Protein AF-A0A426WXC1-F1 (afdb_monomer_lite)

Sequence (173 aa):
MIPVTFGGEPKSKTLMVSFIVVKLPSAYNAIIGRPTLNRLRAVVSTYHRILKFPTRTEVGEVRSDPRESRQCYLTATMLSKKLRTQPTATVPRDPEDSARDPHPLRKNLDLLEEKRVDAYLRALAYRRVVTKLYNHRVRPQHVKMGDLVLRKIEVSDPARSHGKLAPNWEGPY

pLDDT: mean 73.95, std 17.96, range [34.62, 96.31]

Radius of gyration: 24.18 Å; chains: 1; bounding box: 40×37×72 Å

Organism: Ensete ventricosum (NCBI:txid4639)

Secondary structure (DSSP, 8-state):
-EEEEES-TTS-EEEEE--EE--S--S-S----HHHHHHHT-EEETTTTEEEEE-SSSEEEEEPPHHHHHHHHHHHHHHHHHT--S---PPPPPPP-----STHHHHHHHHHHHHHHHHHHHHHHHHHHHHHHHHTT---EE--TT------GGGT-TT--S-TTS-S-----

Structure (mmCIF, N/CA/C/O backbone):
data_AF-A0A426WXC1-F1
#
_entry.id   AF-A0A426WXC1-F1
#
loop_
_atom_site.group_PDB
_atom_site.id
_atom_site.type_symbol
_atom_site.label_atom_id
_atom_site.label_alt_id
_atom_site.label_comp_id
_atom_site.label_asym_id
_atom_site.label_entity_id
_atom_site.label_seq_id
_atom_site.pdbx_PDB_ins_code
_atom_site.Cartn_x
_atom_site.Cartn_y
_atom_site.Cartn_z
_atom_site.occupancy
_atom_site.B_iso_or_equiv
_atom_site.auth_seq_id
_atom_site.auth_comp_id
_atom_site.auth_asym_id
_atom_site.auth_atom_id
_atom_site.pdbx_PDB_model_num
ATOM 1 N N . MET A 1 1 ? 6.026 -10.524 13.058 1.00 83.19 1 MET A N 1
ATOM 2 C CA . MET A 1 1 ? 4.676 -10.017 12.727 1.00 83.19 1 MET A CA 1
ATOM 3 C C . MET A 1 1 ? 4.495 -8.713 13.470 1.00 83.19 1 MET A C 1
ATOM 5 O O . MET A 1 1 ? 4.837 -8.676 14.643 1.00 83.19 1 MET A O 1
ATOM 9 N N . ILE A 1 2 ? 4.030 -7.679 12.778 1.00 87.25 2 ILE A N 1
ATOM 10 C CA . ILE A 1 2 ? 3.866 -6.315 13.290 1.00 87.25 2 ILE A CA 1
ATOM 11 C C . ILE A 1 2 ? 2.360 -6.016 13.362 1.00 87.25 2 ILE A C 1
ATOM 13 O O . ILE A 1 2 ? 1.648 -6.376 12.413 1.00 87.25 2 ILE A O 1
ATOM 17 N N . PRO A 1 3 ? 1.856 -5.410 14.452 1.00 90.56 3 PRO A N 1
ATOM 18 C CA . PRO A 1 3 ? 0.472 -4.958 14.523 1.00 90.56 3 PRO A CA 1
ATOM 19 C C . PRO A 1 3 ? 0.245 -3.782 13.565 1.00 90.56 3 PRO A C 1
ATOM 21 O O . PRO A 1 3 ? 0.932 -2.768 13.624 1.00 90.56 3 PRO A O 1
ATOM 24 N N . VAL A 1 4 ? -0.730 -3.917 12.667 1.00 90.88 4 VAL A N 1
ATOM 25 C CA . VAL A 1 4 ? -1.145 -2.858 11.738 1.00 90.88 4 VAL A CA 1
ATOM 26 C C . VAL A 1 4 ? -2.583 -2.491 12.037 1.00 90.88 4 VAL A C 1
ATOM 28 O O . VAL A 1 4 ? -3.480 -3.314 11.842 1.00 90.88 4 VAL A O 1
ATOM 31 N N . THR A 1 5 ? -2.795 -1.261 12.486 1.00 92.44 5 THR A N 1
ATOM 32 C CA . THR A 1 5 ? -4.125 -0.708 12.741 1.00 92.44 5 THR A CA 1
ATOM 33 C C . THR A 1 5 ? -4.633 0.010 11.497 1.00 92.44 5 THR A C 1
ATOM 35 O O . THR A 1 5 ? -3.965 0.884 10.949 1.00 92.44 5 THR A O 1
ATOM 38 N N . PHE A 1 6 ? -5.818 -0.381 11.038 1.00 91.81 6 PHE A N 1
ATOM 39 C CA . PHE A 1 6 ? -6.539 0.275 9.954 1.00 91.81 6 PHE A CA 1
ATOM 40 C C . PHE A 1 6 ? -7.659 1.132 10.542 1.00 91.81 6 PHE A C 1
ATOM 42 O O . PHE A 1 6 ? -8.418 0.639 11.372 1.00 91.81 6 PHE A O 1
ATOM 49 N N . GLY A 1 7 ? -7.788 2.377 10.076 1.00 88.56 7 GLY A N 1
ATOM 50 C CA . GLY A 1 7 ? -8.784 3.332 10.575 1.00 88.56 7 GLY A CA 1
ATOM 51 C C . GLY A 1 7 ? -8.396 3.986 11.904 1.00 88.56 7 GLY A C 1
ATOM 52 O O . GLY A 1 7 ? -7.375 3.653 12.501 1.00 88.56 7 GLY A O 1
ATOM 53 N N . GLY A 1 8 ? -9.218 4.939 12.342 1.00 86.75 8 GLY A N 1
ATOM 54 C CA . GLY A 1 8 ? -9.138 5.549 13.671 1.00 86.75 8 GLY A CA 1
ATOM 55 C C . GLY A 1 8 ? -10.240 5.018 14.587 1.00 86.75 8 GLY A C 1
ATOM 56 O O . GLY A 1 8 ? -11.265 4.530 14.105 1.00 86.75 8 GLY A O 1
ATOM 57 N N . GLU A 1 9 ? -10.038 5.112 15.899 1.00 82.25 9 GLU A N 1
ATOM 58 C CA . GLU A 1 9 ? -11.084 4.812 16.885 1.00 82.25 9 GLU A CA 1
ATOM 59 C C . GLU A 1 9 ? -12.324 5.701 16.659 1.00 82.25 9 GLU A C 1
ATOM 61 O O . GLU A 1 9 ? -12.169 6.874 16.309 1.00 82.25 9 GLU A O 1
ATOM 66 N N . PRO A 1 10 ? -13.557 5.176 16.816 1.00 85.12 10 PRO A N 1
ATOM 67 C CA . PRO A 1 10 ? -13.923 3.828 17.282 1.00 85.12 10 PRO A CA 1
ATOM 68 C C . PRO A 1 10 ? -13.979 2.758 16.168 1.00 85.12 10 PRO A C 1
ATOM 70 O O . PRO A 1 10 ? -14.354 1.611 16.408 1.00 85.12 10 PRO A O 1
ATOM 73 N N . LYS A 1 11 ? -13.644 3.116 14.920 1.00 88.62 11 LYS A N 1
ATOM 74 C CA . LYS A 1 11 ? -13.779 2.259 13.725 1.00 88.62 11 LYS A CA 1
ATOM 75 C C . LYS A 1 11 ? -12.452 1.625 13.313 1.00 88.62 11 LYS A C 1
ATOM 77 O O . LYS A 1 11 ? -12.183 1.470 12.118 1.00 88.62 11 LYS A O 1
ATOM 82 N N . SER A 1 12 ? -11.612 1.294 14.289 1.00 90.75 12 SER A N 1
ATOM 83 C CA . SER A 1 12 ? -10.282 0.754 14.041 1.00 90.75 12 SER A CA 1
ATOM 84 C C . SER A 1 12 ? -10.293 -0.776 13.995 1.00 90.75 12 SER A C 1
ATOM 86 O O . SER A 1 12 ? -11.139 -1.451 14.589 1.00 90.75 12 SER A O 1
ATOM 88 N N . LYS A 1 13 ? -9.341 -1.355 13.267 1.00 91.12 13 LYS A N 1
ATOM 89 C CA . LYS A 1 13 ? -9.115 -2.799 13.272 1.00 91.12 13 LYS A CA 1
ATOM 90 C C . LYS A 1 13 ? -7.639 -3.109 13.141 1.00 91.12 13 LYS A C 1
ATOM 92 O O . LYS A 1 13 ? -7.010 -2.730 12.155 1.00 91.12 13 LYS A O 1
ATOM 97 N N . THR A 1 14 ? -7.106 -3.858 14.099 1.00 93.00 14 THR A N 1
ATOM 98 C CA . THR A 1 14 ? -5.693 -4.245 14.115 1.00 93.00 14 THR A CA 1
ATOM 99 C C . THR A 1 14 ? -5.505 -5.665 13.596 1.00 93.00 14 THR A C 1
ATOM 101 O O . THR A 1 14 ? -6.177 -6.601 14.032 1.00 93.00 14 THR A O 1
ATOM 104 N N . LEU A 1 15 ? -4.577 -5.839 12.655 1.00 92.25 15 LEU A N 1
ATOM 105 C CA . LEU A 1 15 ? -4.162 -7.138 12.132 1.00 92.25 15 LEU A CA 1
ATOM 106 C C . LEU A 1 15 ? -2.669 -7.343 12.339 1.00 92.25 15 LEU A C 1
ATOM 108 O O . LEU A 1 15 ? -1.866 -6.448 12.100 1.00 92.25 15 LEU A O 1
ATOM 112 N N . MET A 1 16 ? -2.289 -8.568 12.686 1.00 92.62 16 MET A N 1
ATOM 113 C CA . MET A 1 16 ? -0.884 -8.952 12.714 1.00 92.62 16 MET A CA 1
ATOM 114 C C . MET A 1 16 ? -0.408 -9.306 11.301 1.00 92.62 16 MET A C 1
ATOM 116 O O . MET A 1 16 ? -0.885 -10.282 10.702 1.00 92.62 16 MET A O 1
ATOM 120 N 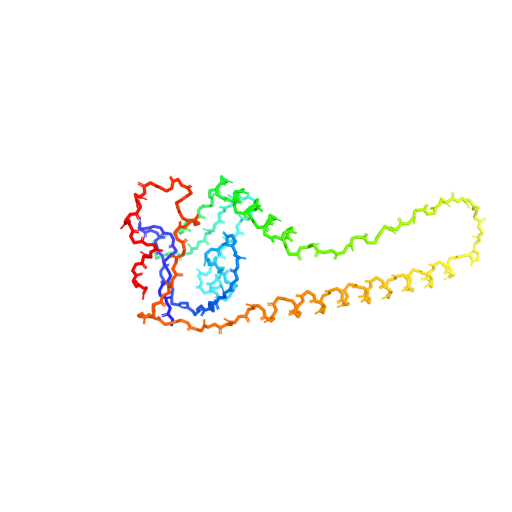N . VAL A 1 17 ? 0.536 -8.523 10.777 1.00 90.88 17 VAL A N 1
ATOM 121 C CA . VAL A 1 17 ? 1.023 -8.602 9.391 1.00 90.88 17 VAL A CA 1
ATOM 122 C C . VAL A 1 17 ? 2.513 -8.940 9.361 1.00 90.88 17 VAL A C 1
ATOM 124 O O . VAL A 1 17 ? 3.303 -8.459 10.172 1.00 90.88 17 VAL A O 1
ATOM 127 N N . SER A 1 18 ? 2.920 -9.802 8.432 1.00 88.31 18 SER A N 1
ATOM 128 C CA . SER A 1 18 ? 4.330 -10.043 8.117 1.00 88.31 18 SER A CA 1
ATOM 129 C C . SER A 1 18 ? 4.779 -9.076 7.027 1.00 88.31 18 SER A C 1
ATOM 131 O O . SER A 1 18 ? 4.210 -9.080 5.934 1.00 88.31 18 SER A O 1
ATOM 133 N N . PHE A 1 19 ? 5.809 -8.283 7.306 1.00 85.44 19 PHE A N 1
ATOM 134 C CA . PHE A 1 19 ? 6.414 -7.397 6.320 1.00 85.44 19 PHE A CA 1
ATOM 135 C C . PHE A 1 19 ? 7.742 -7.944 5.819 1.00 85.44 19 PHE A C 1
ATOM 137 O O . PHE A 1 19 ? 8.479 -8.612 6.547 1.00 85.44 19 PHE A O 1
ATOM 144 N N . ILE A 1 20 ? 8.031 -7.595 4.569 1.00 85.56 20 ILE A N 1
ATOM 145 C CA . ILE A 1 20 ? 9.352 -7.681 3.972 1.00 85.56 20 ILE A CA 1
ATOM 146 C C . ILE A 1 20 ? 9.851 -6.248 3.813 1.00 85.56 20 ILE A C 1
ATOM 148 O O . ILE A 1 20 ? 9.226 -5.446 3.119 1.00 85.56 20 ILE A O 1
ATOM 152 N N . VAL A 1 21 ? 10.981 -5.932 4.432 1.00 82.00 21 VAL A N 1
ATOM 153 C CA . VAL A 1 21 ? 11.682 -4.671 4.216 1.00 82.00 21 VAL A CA 1
ATOM 154 C C . VAL A 1 21 ? 12.469 -4.766 2.929 1.00 82.00 21 VAL A C 1
ATOM 156 O O . VAL A 1 21 ? 13.202 -5.728 2.693 1.00 82.00 21 VAL A O 1
ATOM 159 N N . VAL A 1 22 ? 12.319 -3.735 2.108 1.00 80.62 22 VAL A N 1
ATOM 160 C CA . VAL A 1 22 ? 13.056 -3.594 0.866 1.00 80.62 22 VAL A CA 1
ATOM 161 C C . VAL A 1 22 ? 13.900 -2.333 0.935 1.00 80.62 22 VAL A C 1
ATOM 163 O O . VAL A 1 22 ? 13.378 -1.228 1.047 1.00 80.62 22 VAL A O 1
ATOM 166 N N . LYS A 1 23 ? 15.220 -2.500 0.836 1.00 78.44 23 LYS A N 1
ATOM 167 C CA . LYS A 1 23 ? 16.190 -1.397 0.838 1.00 78.44 23 LYS A CA 1
ATOM 168 C C . LYS A 1 23 ? 16.279 -0.738 -0.546 1.00 78.44 23 LYS A C 1
ATOM 170 O O . LYS A 1 23 ? 17.323 -0.796 -1.189 1.00 78.44 23 LYS A O 1
ATOM 175 N N . LEU A 1 24 ? 15.181 -0.133 -1.013 1.00 76.31 24 LEU A N 1
ATOM 176 C CA . LEU A 1 24 ? 15.157 0.668 -2.243 1.00 76.31 24 LEU A CA 1
ATOM 177 C C . LEU A 1 24 ? 14.568 2.068 -2.009 1.00 76.31 24 LEU A C 1
ATOM 179 O O . LEU A 1 24 ? 13.677 2.214 -1.172 1.00 76.31 24 LEU A O 1
ATOM 183 N N . PRO A 1 25 ? 14.980 3.083 -2.791 1.00 75.31 25 PRO A N 1
ATOM 184 C CA . PRO A 1 25 ? 14.243 4.339 -2.872 1.00 75.31 25 PRO A CA 1
ATOM 185 C C . PRO A 1 25 ? 12.807 4.083 -3.352 1.00 75.31 25 PRO A C 1
ATOM 187 O O . PRO A 1 25 ? 12.599 3.608 -4.469 1.00 75.31 25 PRO A O 1
ATOM 190 N N . SER A 1 26 ? 11.824 4.395 -2.512 1.00 77.94 26 SER A N 1
ATOM 191 C CA . SER A 1 26 ? 10.394 4.233 -2.786 1.00 77.94 26 SER A CA 1
ATOM 192 C C . SER A 1 26 ? 9.652 5.491 -2.345 1.00 77.94 26 SER A C 1
ATOM 194 O O . SER A 1 26 ? 10.008 6.097 -1.339 1.00 77.94 26 SER A O 1
ATOM 196 N N . ALA A 1 27 ? 8.612 5.870 -3.088 1.00 81.81 27 ALA A N 1
ATOM 197 C CA . ALA A 1 27 ? 7.688 6.928 -2.673 1.00 81.81 27 ALA A CA 1
ATOM 198 C C . ALA A 1 27 ? 6.710 6.462 -1.577 1.00 81.81 27 ALA A C 1
ATOM 200 O O . ALA A 1 27 ? 6.033 7.277 -0.966 1.00 81.81 27 ALA A O 1
ATOM 201 N N . TYR A 1 28 ? 6.624 5.150 -1.343 1.00 81.25 28 TYR A N 1
ATOM 202 C CA . TYR A 1 28 ? 5.732 4.542 -0.362 1.00 81.25 28 TYR A CA 1
ATOM 203 C C . TYR A 1 28 ? 6.528 3.952 0.796 1.00 81.25 28 TYR A C 1
ATOM 205 O O . TYR A 1 28 ? 7.499 3.225 0.569 1.00 81.25 28 TYR A O 1
ATOM 213 N N . ASN A 1 29 ? 6.051 4.203 2.015 1.00 81.69 29 ASN A N 1
ATOM 214 C CA . ASN A 1 29 ? 6.633 3.666 3.248 1.00 81.69 29 ASN A CA 1
ATOM 215 C C . ASN A 1 29 ? 6.263 2.193 3.483 1.00 81.69 29 ASN A C 1
ATOM 217 O O . ASN A 1 29 ? 7.053 1.433 4.031 1.00 81.69 29 ASN A O 1
ATOM 221 N N . ALA A 1 30 ? 5.069 1.777 3.056 1.00 86.25 30 ALA A N 1
ATOM 222 C CA . ALA A 1 30 ? 4.597 0.402 3.166 1.00 86.25 30 ALA A CA 1
ATOM 223 C C . ALA A 1 30 ? 3.621 0.080 2.028 1.00 86.25 30 ALA A C 1
ATOM 225 O O . ALA A 1 30 ? 2.897 0.954 1.552 1.00 86.25 30 ALA A O 1
ATOM 226 N N . ILE A 1 31 ? 3.584 -1.186 1.609 1.00 89.00 31 ILE A N 1
ATOM 227 C CA . ILE A 1 31 ? 2.635 -1.696 0.613 1.00 89.00 31 ILE A CA 1
ATOM 228 C C . ILE A 1 31 ? 1.838 -2.821 1.264 1.00 89.00 31 ILE A C 1
ATOM 230 O O . ILE A 1 31 ? 2.401 -3.828 1.692 1.00 89.00 31 ILE A O 1
ATOM 234 N N . ILE A 1 32 ? 0.519 -2.656 1.328 1.00 91.19 32 ILE A N 1
ATOM 235 C CA . ILE A 1 32 ? -0.378 -3.661 1.895 1.00 91.19 32 ILE A CA 1
ATOM 236 C C . ILE A 1 32 ? -0.851 -4.587 0.778 1.00 91.19 32 ILE A C 1
ATOM 238 O O . ILE A 1 32 ? -1.602 -4.197 -0.113 1.00 91.19 32 ILE A O 1
ATOM 242 N N . GLY A 1 33 ? -0.375 -5.829 0.819 1.00 92.00 33 GLY A N 1
ATOM 243 C CA . GLY A 1 33 ? -0.722 -6.840 -0.171 1.00 92.00 33 GLY A CA 1
ATOM 244 C C . GLY A 1 33 ? -2.133 -7.407 0.000 1.00 92.00 33 GLY A C 1
ATOM 245 O O . GLY A 1 33 ? -2.760 -7.310 1.059 1.00 92.00 33 GLY A O 1
ATOM 246 N N . ARG A 1 34 ? -2.590 -8.111 -1.042 1.00 95.50 34 ARG A N 1
ATOM 247 C CA . ARG A 1 34 ? -3.868 -8.842 -1.061 1.00 95.50 34 ARG A CA 1
ATOM 248 C C . ARG A 1 34 ? -4.082 -9.776 0.142 1.00 95.50 34 ARG A C 1
ATOM 250 O O . ARG A 1 34 ? -5.190 -9.756 0.663 1.00 95.50 34 ARG A O 1
ATOM 257 N N . PRO A 1 35 ? -3.088 -10.543 0.646 1.00 94.81 35 PRO A N 1
ATOM 258 C CA . PRO A 1 35 ? -3.308 -11.413 1.807 1.00 94.81 35 PRO A CA 1
ATOM 259 C C . PRO A 1 35 ? -3.827 -10.660 3.040 1.00 94.81 35 PRO A C 1
ATOM 261 O O . PRO A 1 35 ? -4.763 -11.109 3.701 1.00 94.81 35 PRO A O 1
ATOM 264 N N . THR A 1 36 ? -3.264 -9.482 3.320 1.00 94.38 36 THR A N 1
ATOM 265 C CA . THR A 1 36 ? -3.694 -8.630 4.435 1.00 94.38 36 THR A CA 1
ATOM 266 C C . THR A 1 36 ? -5.063 -8.014 4.169 1.00 94.38 36 THR A C 1
ATOM 268 O O . THR A 1 36 ? -5.919 -8.054 5.049 1.00 94.38 36 THR A O 1
ATOM 271 N N . LEU A 1 37 ? -5.306 -7.506 2.956 1.00 95.31 37 LEU A N 1
ATOM 272 C CA . LEU A 1 37 ? -6.607 -6.939 2.575 1.00 95.31 37 LEU A CA 1
ATOM 273 C C . LEU A 1 37 ? -7.737 -7.979 2.647 1.00 95.31 37 LEU A C 1
ATOM 275 O O . LEU A 1 37 ? -8.825 -7.673 3.131 1.00 95.31 37 LEU A O 1
ATOM 279 N N . ASN A 1 38 ? -7.465 -9.226 2.256 1.00 96.19 38 ASN A N 1
ATOM 280 C CA . ASN A 1 38 ? -8.421 -10.329 2.336 1.00 96.19 38 ASN A CA 1
ATOM 281 C C . ASN A 1 38 ? -8.750 -10.680 3.793 1.00 96.19 38 ASN A C 1
ATOM 283 O O . ASN A 1 38 ? -9.920 -10.822 4.139 1.00 96.19 38 ASN A O 1
ATOM 287 N N . ARG A 1 39 ? -7.740 -10.747 4.677 1.00 95.62 39 ARG A N 1
ATOM 288 C CA . ARG A 1 39 ? -7.955 -10.924 6.129 1.00 95.62 39 ARG A CA 1
ATOM 289 C C . ARG A 1 39 ? -8.736 -9.761 6.739 1.00 95.62 39 ARG A C 1
ATOM 291 O O . ARG A 1 39 ? -9.554 -9.971 7.632 1.00 95.62 39 ARG A O 1
ATOM 298 N N . LEU A 1 40 ? -8.515 -8.545 6.240 1.00 94.81 40 LEU A N 1
ATOM 299 C CA . LEU A 1 40 ? -9.263 -7.361 6.650 1.00 94.81 40 LEU A CA 1
ATOM 300 C C . LEU A 1 40 ? -10.723 -7.393 6.165 1.00 94.81 40 LEU A C 1
ATOM 302 O O . LEU A 1 40 ? -11.558 -6.729 6.777 1.00 94.81 40 LEU A O 1
ATOM 306 N N . ARG A 1 41 ? -11.037 -8.215 5.147 1.00 95.75 41 ARG A N 1
ATOM 307 C CA . ARG A 1 41 ? -12.281 -8.197 4.356 1.00 95.75 41 ARG A CA 1
ATOM 308 C C . ARG A 1 41 ? -12.515 -6.830 3.718 1.00 95.75 41 ARG A C 1
ATOM 310 O O . ARG A 1 41 ? -13.613 -6.282 3.768 1.00 95.75 41 ARG A O 1
ATOM 317 N N . ALA A 1 42 ? -11.438 -6.255 3.193 1.00 96.00 42 ALA A N 1
ATOM 318 C CA . ALA A 1 42 ? -11.458 -4.900 2.689 1.00 96.00 42 ALA A CA 1
ATOM 319 C C . ALA A 1 42 ? -12.055 -4.806 1.282 1.00 96.00 42 ALA A C 1
ATOM 321 O O . ALA A 1 42 ? -11.774 -5.634 0.417 1.00 96.00 42 ALA A O 1
ATOM 322 N N . VAL A 1 43 ? -12.802 -3.732 1.041 1.00 96.25 43 VAL A N 1
ATOM 323 C CA . VAL A 1 43 ? -13.271 -3.318 -0.281 1.00 96.25 43 VAL A CA 1
ATOM 324 C C . VAL A 1 43 ? -12.565 -2.018 -0.642 1.00 96.25 43 VAL A C 1
ATOM 326 O O . VAL A 1 43 ? -12.712 -1.007 0.047 1.00 96.25 43 VAL A O 1
ATOM 329 N N . VAL A 1 44 ? -11.773 -2.049 -1.713 1.00 95.00 44 VAL A N 1
ATOM 330 C CA . VAL A 1 44 ? -11.035 -0.884 -2.213 1.00 95.00 44 VAL A CA 1
ATOM 331 C C . VAL A 1 44 ? -11.807 -0.277 -3.376 1.00 95.00 44 VAL A C 1
ATOM 333 O O . VAL A 1 44 ? -12.005 -0.925 -4.400 1.00 95.00 44 VAL A O 1
ATOM 336 N N . SER A 1 45 ? -12.187 0.988 -3.246 1.00 94.56 45 SER A N 1
ATOM 337 C CA . SER A 1 45 ? -12.708 1.798 -4.341 1.00 94.56 45 SER A CA 1
ATOM 338 C C . SER A 1 45 ? -11.620 2.758 -4.804 1.00 94.56 45 SER A C 1
ATOM 340 O O . SER A 1 45 ? -11.305 3.734 -4.121 1.00 94.56 45 SER A O 1
ATOM 342 N N . THR A 1 46 ? -11.039 2.487 -5.971 1.00 90.81 46 THR A N 1
ATOM 343 C CA . THR A 1 46 ? -10.007 3.343 -6.576 1.00 90.81 46 THR A CA 1
ATOM 344 C C . THR A 1 46 ? -10.578 4.684 -7.028 1.00 90.81 46 THR A C 1
ATOM 346 O O . THR A 1 46 ? -9.936 5.712 -6.832 1.00 90.81 46 THR A O 1
ATOM 349 N N . TYR A 1 47 ? -11.804 4.682 -7.561 1.00 90.56 47 TYR A N 1
ATOM 350 C CA . TYR A 1 47 ? -12.501 5.888 -8.006 1.00 90.56 47 TYR A CA 1
ATOM 351 C C . TYR A 1 47 ? -12.776 6.846 -6.842 1.00 90.56 47 TYR A C 1
ATOM 353 O O . TYR A 1 47 ? -12.381 8.007 -6.874 1.00 90.56 47 TYR A O 1
ATOM 361 N N . HIS A 1 48 ? -13.379 6.333 -5.765 1.00 90.12 48 HIS A N 1
ATOM 362 C CA . HIS A 1 48 ? -13.699 7.140 -4.584 1.00 90.12 48 HIS A CA 1
ATOM 363 C C . HIS A 1 48 ? -12.496 7.335 -3.645 1.00 90.12 48 HIS A C 1
ATOM 365 O O . HIS A 1 48 ? -12.578 8.125 -2.709 1.00 90.12 48 HIS A O 1
ATOM 371 N N . ARG A 1 49 ? -11.385 6.622 -3.887 1.00 90.94 49 ARG A N 1
ATOM 372 C CA . ARG A 1 49 ? -10.166 6.614 -3.058 1.00 90.94 49 ARG A CA 1
ATOM 373 C C . ARG A 1 49 ? -10.438 6.232 -1.598 1.00 90.94 49 ARG A C 1
ATOM 375 O O . ARG A 1 49 ? -9.883 6.828 -0.673 1.00 90.94 49 ARG A O 1
ATOM 382 N N . ILE A 1 50 ? -11.299 5.230 -1.408 1.00 91.88 50 ILE A N 1
ATOM 383 C CA . ILE A 1 50 ? -11.730 4.733 -0.093 1.00 91.88 50 ILE A CA 1
ATOM 384 C C . ILE A 1 50 ? -11.414 3.245 0.030 1.00 91.88 50 ILE A C 1
ATOM 386 O O . ILE A 1 50 ? -11.703 2.460 -0.873 1.00 91.88 50 ILE A O 1
ATOM 390 N N . LEU A 1 51 ? -10.873 2.863 1.179 1.00 94.44 51 LEU A N 1
ATOM 391 C CA . LEU A 1 51 ? -10.784 1.493 1.663 1.00 94.44 51 LEU A CA 1
ATOM 392 C C . LEU A 1 51 ? -11.842 1.306 2.754 1.00 94.44 51 LEU A C 1
ATOM 394 O O . LEU A 1 51 ? -11.772 1.974 3.784 1.00 94.44 51 LEU A O 1
ATOM 398 N N . LYS A 1 52 ? -12.796 0.398 2.550 1.00 96.31 52 LYS A N 1
ATOM 399 C CA . LYS A 1 52 ? -13.784 0.028 3.571 1.00 96.31 52 LYS A CA 1
ATOM 400 C C . LYS A 1 52 ? -13.484 -1.343 4.149 1.00 96.31 52 LYS A C 1
ATOM 402 O O . LYS A 1 52 ? -13.021 -2.215 3.418 1.00 96.31 52 LYS A O 1
ATOM 407 N N . PHE A 1 53 ? -13.778 -1.556 5.423 1.00 96.19 53 PHE A N 1
ATOM 408 C CA . PHE A 1 53 ? -13.635 -2.859 6.069 1.00 96.19 53 PHE A CA 1
ATOM 409 C C . PHE A 1 53 ? -14.646 -3.033 7.207 1.00 96.19 53 PHE A C 1
ATOM 411 O O . PHE A 1 53 ? -15.039 -2.053 7.833 1.00 96.19 53 PHE A O 1
ATOM 418 N N . PRO A 1 54 ? -15.073 -4.269 7.509 1.00 95.69 54 PRO A N 1
ATOM 419 C CA . PRO A 1 54 ? -15.956 -4.521 8.636 1.00 95.69 54 PRO A CA 1
ATOM 420 C C . PRO A 1 54 ? -15.204 -4.412 9.967 1.00 95.69 54 PRO A C 1
ATOM 422 O O . PRO A 1 54 ? -14.180 -5.086 10.179 1.00 95.69 54 PRO A O 1
ATOM 425 N N . THR A 1 55 ? -15.772 -3.619 10.868 1.00 91.56 55 THR A N 1
ATOM 426 C 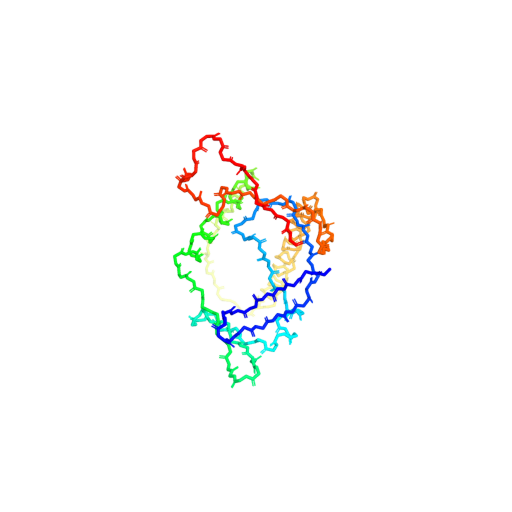CA . THR A 1 55 ? -15.403 -3.475 12.281 1.00 91.56 55 THR A CA 1
ATOM 427 C C . THR A 1 55 ? -16.484 -4.136 13.153 1.00 91.56 55 THR A C 1
ATOM 429 O O . THR A 1 55 ? -17.476 -4.644 12.633 1.00 91.56 55 THR A O 1
ATOM 432 N N . ARG A 1 56 ? -16.293 -4.212 14.480 1.00 85.69 56 ARG A N 1
ATOM 433 C CA . ARG A 1 56 ? -17.254 -4.879 15.388 1.00 85.69 56 ARG A CA 1
ATOM 434 C C . ARG A 1 56 ? -18.608 -4.169 15.454 1.00 85.69 56 ARG A C 1
ATOM 436 O O . ARG A 1 56 ? -19.626 -4.827 15.606 1.00 85.69 56 ARG A O 1
ATOM 443 N N . THR A 1 57 ? -18.587 -2.845 15.375 1.00 84.31 57 THR A N 1
ATOM 444 C CA . THR A 1 57 ? -19.755 -1.976 15.546 1.00 84.31 57 THR A CA 1
ATOM 445 C C . THR A 1 57 ? -20.301 -1.478 14.212 1.00 84.31 57 THR A C 1
ATOM 447 O O . THR A 1 57 ? -21.509 -1.363 14.046 1.00 84.31 57 THR A O 1
ATOM 450 N N . GLU A 1 58 ? -19.425 -1.204 13.245 1.00 91.25 58 GLU A N 1
ATOM 451 C CA . GLU A 1 58 ? -19.788 -0.610 11.958 1.00 91.25 58 GLU A CA 1
ATOM 452 C C . GLU A 1 58 ? -18.710 -0.835 10.887 1.00 91.25 58 GLU A C 1
ATOM 454 O O . GLU A 1 58 ? -17.721 -1.532 11.109 1.00 91.25 58 GLU A O 1
ATOM 459 N N . VAL A 1 59 ? -18.891 -0.249 9.703 1.00 93.56 59 VAL A N 1
ATOM 460 C CA . VAL A 1 59 ? -17.885 -0.270 8.635 1.00 93.56 59 VAL A CA 1
ATOM 461 C C . VAL A 1 59 ? -16.856 0.835 8.875 1.00 93.56 59 VAL A C 1
ATOM 463 O O . VAL A 1 59 ? -17.191 2.018 8.910 1.00 93.56 59 VAL A O 1
ATOM 466 N N . GLY A 1 60 ? -15.590 0.449 9.014 1.00 93.56 60 GLY A N 1
ATOM 467 C CA . GLY A 1 60 ? -14.463 1.372 9.010 1.00 93.56 60 GLY A CA 1
ATOM 468 C C . GLY A 1 60 ? -14.154 1.862 7.599 1.00 93.56 60 GLY A C 1
ATOM 469 O O . GLY A 1 60 ? -14.237 1.102 6.631 1.00 93.56 60 GLY A O 1
ATOM 470 N N . GLU A 1 61 ? -13.787 3.138 7.483 1.00 93.81 61 GLU A N 1
ATOM 471 C CA . GLU A 1 61 ? -13.384 3.763 6.225 1.00 93.81 61 GLU A CA 1
ATOM 472 C C . GLU A 1 61 ? -12.024 4.440 6.382 1.00 93.81 61 GLU A C 1
ATOM 474 O O . GLU A 1 61 ? -11.785 5.183 7.331 1.00 93.81 61 GLU A O 1
ATOM 479 N N . VAL A 1 62 ? -11.139 4.215 5.417 1.00 91.94 62 VAL A N 1
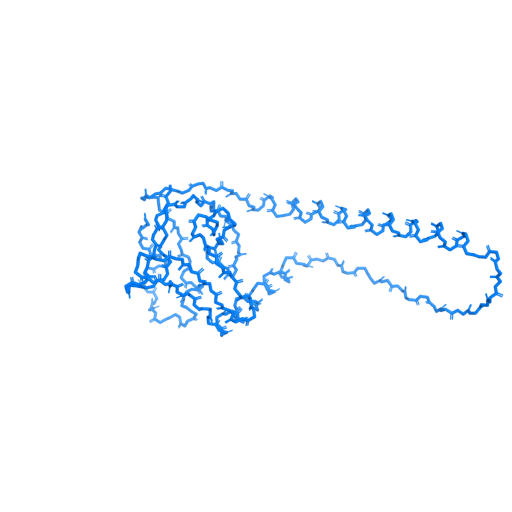ATOM 480 C CA . VAL A 1 62 ? -9.880 4.947 5.274 1.00 91.94 62 VAL A CA 1
ATOM 481 C C . VAL A 1 62 ? -9.904 5.637 3.921 1.00 91.94 62 VAL A C 1
ATOM 483 O O . VAL A 1 62 ? -10.047 4.983 2.886 1.00 91.94 62 VAL A O 1
ATOM 486 N N . ARG A 1 63 ? -9.781 6.964 3.926 1.00 91.12 63 ARG A N 1
ATOM 487 C CA . ARG A 1 63 ? -9.732 7.787 2.714 1.00 91.12 63 ARG A CA 1
ATOM 488 C C . ARG A 1 63 ? -8.295 8.174 2.405 1.00 91.12 63 ARG A C 1
ATOM 490 O O . ARG A 1 63 ? -7.529 8.493 3.308 1.00 91.12 63 ARG A O 1
ATOM 497 N N . SER A 1 64 ? -7.938 8.160 1.128 1.00 88.69 64 SER A N 1
ATOM 498 C CA . SER A 1 64 ? -6.659 8.707 0.676 1.00 88.69 64 SER A CA 1
ATOM 499 C C . SER A 1 64 ? -6.766 10.215 0.466 1.00 88.69 64 SER A C 1
ATOM 501 O O . SER A 1 64 ? -7.753 10.704 -0.085 1.00 88.69 64 SER A O 1
ATOM 503 N N . ASP A 1 65 ? -5.709 10.934 0.844 1.00 87.00 65 ASP A N 1
ATOM 504 C CA . ASP A 1 65 ? -5.539 12.348 0.514 1.00 87.00 65 ASP A CA 1
ATOM 505 C C . ASP A 1 65 ? -5.100 12.502 -0.963 1.00 87.00 65 ASP A C 1
ATOM 507 O O . ASP A 1 65 ? -4.075 11.936 -1.368 1.00 87.00 65 ASP A O 1
ATOM 511 N N . PRO A 1 66 ? -5.855 13.249 -1.796 1.00 85.62 66 PRO A N 1
ATOM 512 C CA . PRO A 1 66 ? -5.482 13.560 -3.175 1.00 85.62 66 PRO A CA 1
ATOM 513 C C . PRO A 1 66 ? -4.112 14.230 -3.347 1.00 85.62 66 PRO A C 1
ATOM 515 O O . PRO A 1 66 ? -3.428 13.947 -4.334 1.00 85.62 66 PRO A O 1
ATOM 518 N N . ARG A 1 67 ? -3.724 15.133 -2.437 1.00 87.25 67 ARG A N 1
ATOM 519 C CA . ARG A 1 67 ? -2.461 15.882 -2.507 1.00 87.25 67 ARG A CA 1
ATOM 520 C C . ARG A 1 67 ? -1.282 14.951 -2.268 1.00 87.25 67 ARG A C 1
ATOM 522 O O . ARG A 1 67 ? -0.397 14.881 -3.120 1.00 87.25 67 ARG A O 1
ATOM 529 N N . GLU A 1 68 ? -1.337 14.168 -1.196 1.00 84.88 68 GLU A N 1
ATOM 530 C CA . GLU A 1 68 ? -0.325 13.154 -0.879 1.00 84.88 68 GLU A CA 1
ATOM 531 C C . GLU A 1 68 ? -0.227 12.095 -1.981 1.00 84.88 68 GLU A C 1
ATOM 533 O O . GLU A 1 68 ? 0.862 11.754 -2.440 1.00 84.88 68 GLU A O 1
ATOM 538 N N . SER A 1 69 ? -1.367 11.617 -2.493 1.00 83.12 69 SER A N 1
ATOM 539 C CA . SER A 1 69 ? -1.392 10.652 -3.598 1.00 83.12 69 SER A CA 1
ATOM 540 C C . SER A 1 69 ? -0.699 11.197 -4.853 1.00 83.12 69 SER A C 1
ATOM 542 O O . SER A 1 69 ? 0.114 10.499 -5.471 1.00 83.12 69 SER A O 1
ATOM 544 N N . ARG A 1 70 ? -0.958 12.464 -5.208 1.00 85.94 70 ARG A N 1
ATOM 545 C CA . ARG A 1 70 ? -0.289 13.131 -6.332 1.00 85.94 70 ARG A CA 1
ATOM 546 C C . ARG A 1 70 ? 1.210 13.272 -6.081 1.00 85.94 70 ARG A C 1
ATOM 548 O O . ARG A 1 70 ? 1.996 13.004 -6.989 1.00 85.94 70 ARG A O 1
ATOM 555 N N 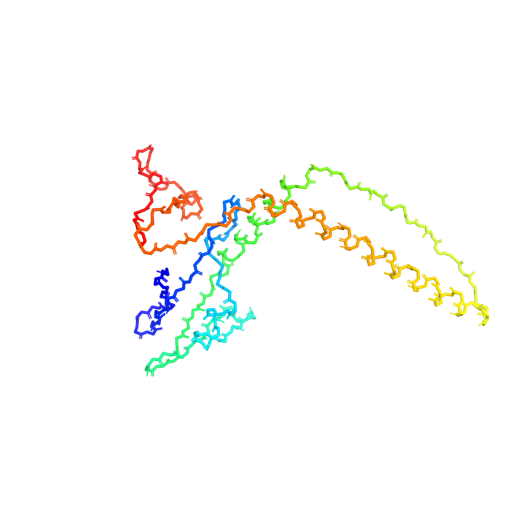. GLN A 1 71 ? 1.606 13.659 -4.872 1.00 84.75 71 GLN A N 1
ATOM 556 C CA . GLN A 1 71 ? 3.012 13.822 -4.518 1.00 84.75 71 GLN A CA 1
ATOM 557 C C . GLN A 1 71 ? 3.768 12.488 -4.584 1.00 84.75 71 GLN A C 1
ATOM 559 O O . GLN A 1 71 ? 4.834 12.416 -5.194 1.00 84.75 71 GLN A O 1
ATOM 564 N N . CYS A 1 72 ? 3.184 11.409 -4.061 1.00 83.62 72 CYS A N 1
ATOM 565 C CA . CYS A 1 72 ? 3.725 10.055 -4.172 1.00 83.62 72 CYS A CA 1
ATOM 566 C C . CYS A 1 72 ? 3.921 9.628 -5.633 1.00 83.62 72 CYS A C 1
ATOM 568 O O . CYS A 1 72 ? 4.975 9.094 -5.987 1.00 83.62 72 CYS A O 1
ATOM 570 N N . TYR A 1 73 ? 2.946 9.902 -6.506 1.00 83.81 73 TYR A N 1
ATOM 571 C CA . TYR A 1 73 ? 3.049 9.594 -7.935 1.00 83.81 73 TYR A CA 1
ATOM 572 C C . TYR A 1 73 ? 4.189 10.367 -8.622 1.00 83.81 73 TYR A C 1
ATOM 574 O O . TYR A 1 73 ? 4.992 9.788 -9.363 1.00 83.81 73 TYR A O 1
ATOM 582 N N . LEU A 1 74 ? 4.311 11.668 -8.345 1.00 85.94 74 LEU A N 1
ATOM 583 C CA . LEU A 1 74 ? 5.393 12.500 -8.881 1.00 85.94 74 LEU A CA 1
ATOM 584 C C . LEU A 1 74 ? 6.769 12.026 -8.389 1.00 85.94 74 LEU A C 1
ATOM 586 O O . LEU A 1 74 ? 7.689 11.851 -9.187 1.00 85.94 74 LEU A O 1
ATOM 590 N N . THR A 1 75 ? 6.904 11.718 -7.101 1.00 83.31 75 THR A N 1
ATOM 591 C CA . THR A 1 75 ? 8.147 11.176 -6.537 1.00 83.31 75 THR A CA 1
ATOM 592 C C . THR A 1 75 ? 8.511 9.829 -7.169 1.00 83.31 75 THR A C 1
ATOM 594 O O . THR A 1 75 ? 9.650 9.632 -7.596 1.00 83.31 75 THR A O 1
ATOM 597 N N . ALA A 1 76 ? 7.551 8.910 -7.311 1.00 82.44 76 ALA A N 1
ATOM 598 C CA . ALA A 1 76 ? 7.786 7.599 -7.921 1.00 82.44 76 ALA A CA 1
ATOM 599 C C . ALA A 1 76 ? 8.232 7.706 -9.391 1.00 82.44 76 ALA A C 1
ATOM 601 O O . ALA A 1 76 ? 9.151 7.003 -9.828 1.00 82.44 76 ALA A O 1
ATOM 602 N N . THR A 1 77 ? 7.623 8.612 -10.160 1.00 79.31 77 THR A N 1
ATOM 603 C CA . THR A 1 77 ? 8.009 8.852 -11.560 1.00 79.31 77 THR A CA 1
ATOM 604 C C . THR A 1 77 ? 9.401 9.477 -11.679 1.00 79.31 77 THR A C 1
ATOM 606 O O . THR A 1 77 ? 10.172 9.072 -12.552 1.00 79.31 77 THR A O 1
ATOM 609 N N . MET A 1 78 ? 9.786 10.382 -10.775 1.00 78.12 78 MET A N 1
ATOM 610 C CA . MET A 1 78 ? 11.141 10.950 -10.729 1.00 78.12 78 MET A CA 1
ATOM 611 C C . MET A 1 78 ? 12.209 9.907 -10.368 1.00 78.12 78 MET A C 1
ATOM 613 O O . MET A 1 78 ? 13.251 9.839 -11.025 1.00 78.12 78 MET A O 1
ATOM 617 N N . LEU A 1 79 ? 11.935 9.038 -9.389 1.00 72.31 79 LEU A N 1
ATOM 618 C CA . LEU A 1 79 ? 12.815 7.916 -9.038 1.00 72.31 79 LEU A CA 1
ATOM 619 C C . LEU A 1 79 ? 13.020 6.959 -10.224 1.00 72.31 79 LEU A C 1
ATOM 621 O O . LEU A 1 79 ? 14.133 6.493 -10.470 1.00 72.31 79 LEU A O 1
ATOM 625 N N . SER A 1 80 ? 11.962 6.731 -11.005 1.00 60.53 80 SER A N 1
ATOM 626 C CA . SER A 1 80 ? 11.998 5.887 -12.204 1.00 60.53 80 SER A CA 1
ATOM 627 C C . SER A 1 80 ? 12.831 6.502 -13.339 1.00 60.53 80 SER A C 1
ATOM 629 O O . SER A 1 80 ? 13.514 5.774 -14.056 1.00 60.53 80 SER A O 1
ATOM 631 N N . LYS A 1 81 ? 12.822 7.836 -13.497 1.00 59.31 81 LYS A N 1
ATOM 632 C CA . LYS A 1 81 ? 13.662 8.545 -14.483 1.00 59.31 81 LYS A CA 1
ATOM 633 C C . LYS A 1 81 ? 15.150 8.455 -14.144 1.00 59.31 81 LYS A C 1
ATOM 635 O O . LYS A 1 81 ? 15.953 8.215 -15.038 1.00 59.31 81 LYS A O 1
ATOM 640 N N . LYS A 1 82 ? 15.518 8.559 -12.860 1.00 52.91 82 LYS A N 1
ATOM 641 C CA . LYS A 1 82 ? 16.915 8.416 -12.400 1.00 52.91 82 LYS A CA 1
ATOM 642 C C . LYS A 1 82 ? 17.480 7.007 -12.635 1.00 52.91 82 LYS A C 1
ATOM 644 O O . LYS A 1 82 ? 18.685 6.845 -12.777 1.00 52.91 82 LYS A O 1
ATOM 649 N N . LEU A 1 83 ? 16.615 5.993 -12.704 1.00 50.69 83 LEU A N 1
ATOM 650 C CA . LEU A 1 83 ? 16.994 4.621 -13.051 1.00 50.69 83 LEU A CA 1
ATOM 651 C C . LEU A 1 83 ? 17.219 4.415 -14.565 1.00 50.69 83 LEU A C 1
ATOM 653 O O . LEU A 1 83 ? 17.753 3.384 -14.959 1.00 50.69 83 LEU A O 1
ATOM 657 N N . ARG A 1 84 ? 16.800 5.371 -15.407 1.00 49.66 84 ARG A N 1
ATOM 658 C CA . ARG A 1 84 ? 16.634 5.212 -16.862 1.00 49.66 84 ARG A CA 1
ATOM 659 C C . ARG A 1 84 ? 17.732 5.839 -17.737 1.00 49.66 84 ARG A C 1
ATOM 661 O O . ARG A 1 84 ? 17.566 5.850 -18.951 1.00 49.66 84 ARG A O 1
ATOM 668 N N . THR A 1 85 ? 18.832 6.340 -17.179 1.00 41.62 85 THR A N 1
ATOM 669 C CA . THR A 1 85 ? 19.983 6.850 -17.957 1.00 41.62 85 THR A CA 1
ATOM 670 C C . THR A 1 85 ? 20.769 5.652 -18.533 1.00 41.62 85 THR A C 1
ATOM 672 O O . THR A 1 85 ? 21.587 5.089 -17.814 1.00 41.62 85 THR A O 1
ATOM 675 N N . GLN A 1 86 ? 20.401 5.031 -19.668 1.00 41.78 86 GLN A N 1
ATOM 676 C CA . GLN A 1 86 ? 20.708 5.312 -21.097 1.00 41.78 86 GLN A CA 1
ATOM 677 C C . GLN A 1 86 ? 20.108 4.158 -21.969 1.00 41.78 86 GLN A C 1
ATOM 679 O O . GLN A 1 86 ? 19.857 3.091 -21.400 1.00 41.78 86 GLN A O 1
ATOM 684 N N . PRO A 1 87 ? 20.070 4.212 -23.324 1.00 44.09 87 PRO A N 1
ATOM 685 C CA . PRO A 1 87 ? 19.481 5.182 -24.256 1.00 44.09 87 PRO A CA 1
ATOM 686 C C . PRO A 1 87 ? 18.225 4.628 -24.969 1.00 44.09 87 PRO A C 1
ATOM 688 O O . PRO A 1 87 ? 18.056 3.427 -25.180 1.00 44.09 87 PRO A O 1
ATOM 691 N N . THR A 1 88 ? 17.364 5.537 -25.416 1.00 41.31 88 THR A N 1
ATOM 692 C CA . THR A 1 88 ? 16.236 5.270 -26.316 1.00 41.31 88 THR A CA 1
ATOM 693 C C . THR A 1 88 ? 16.761 5.037 -27.736 1.00 41.31 88 THR A C 1
ATOM 695 O O . THR A 1 88 ? 17.298 5.961 -28.339 1.00 41.31 88 THR A O 1
ATOM 698 N N . ALA A 1 89 ? 16.597 3.831 -28.286 1.00 35.50 89 ALA A N 1
ATOM 699 C CA . ALA A 1 89 ? 16.750 3.607 -29.722 1.00 35.50 89 ALA A CA 1
ATOM 700 C C . ALA A 1 89 ? 15.521 4.187 -30.441 1.00 35.50 89 ALA A C 1
ATOM 702 O O . ALA A 1 89 ? 14.388 3.753 -30.223 1.00 35.50 89 ALA A O 1
ATOM 703 N N . THR A 1 90 ? 15.752 5.218 -31.246 1.00 43.31 90 THR A N 1
ATOM 704 C CA . THR A 1 90 ? 14.815 5.792 -32.213 1.00 43.31 90 THR A CA 1
ATOM 705 C C . THR A 1 90 ? 14.410 4.730 -33.235 1.00 43.31 90 THR A C 1
ATOM 707 O O . THR A 1 90 ? 15.266 4.132 -33.879 1.00 43.31 90 THR A O 1
ATOM 710 N N . VAL A 1 91 ? 13.105 4.498 -33.395 1.00 39.38 91 VAL A N 1
ATOM 711 C CA . VAL A 1 91 ? 12.553 3.686 -34.490 1.00 39.38 91 VAL A CA 1
ATOM 712 C C . VAL A 1 91 ? 12.124 4.644 -35.609 1.00 39.38 91 VAL A C 1
ATOM 714 O O . VAL A 1 91 ? 11.280 5.506 -35.340 1.00 39.38 91 VAL A O 1
ATOM 717 N N . PRO A 1 92 ? 12.682 4.544 -36.829 1.00 41.28 92 PRO A N 1
ATOM 718 C CA . PRO A 1 92 ? 12.165 5.251 -37.998 1.00 41.28 92 PRO A CA 1
ATOM 719 C C . PRO A 1 92 ? 10.756 4.755 -38.346 1.00 41.28 92 PRO A C 1
ATOM 721 O O . PRO A 1 92 ? 10.466 3.564 -38.247 1.00 41.28 92 PRO A O 1
ATOM 724 N N . ARG A 1 93 ? 9.868 5.681 -38.713 1.00 42.41 93 ARG A N 1
ATOM 725 C CA . ARG A 1 93 ? 8.536 5.376 -39.247 1.00 42.41 93 ARG A CA 1
ATOM 726 C C . ARG A 1 93 ? 8.647 5.276 -40.765 1.00 42.41 93 ARG A C 1
ATOM 728 O O . ARG A 1 93 ? 8.961 6.284 -41.390 1.00 42.41 93 ARG A O 1
ATOM 735 N N . ASP A 1 94 ? 8.353 4.109 -41.323 1.00 34.62 94 ASP A N 1
ATOM 736 C CA . ASP A 1 94 ? 8.172 3.957 -42.768 1.00 34.62 94 ASP A CA 1
ATOM 737 C C . ASP A 1 94 ? 6.747 4.386 -43.175 1.00 34.62 94 ASP A C 1
ATOM 739 O O . ASP A 1 94 ? 5.804 4.147 -42.409 1.00 34.62 94 ASP A O 1
ATOM 743 N N . PRO A 1 95 ? 6.570 5.044 -44.338 1.00 47.50 95 PRO A N 1
ATOM 744 C CA . PRO A 1 95 ? 5.269 5.482 -44.825 1.00 47.50 95 PRO A CA 1
ATOM 745 C C . PRO A 1 95 ? 4.527 4.341 -45.539 1.00 47.50 95 PRO A C 1
ATOM 747 O O . PRO A 1 95 ? 5.115 3.569 -46.295 1.00 47.50 95 PRO A O 1
ATOM 750 N N . GLU A 1 96 ? 3.223 4.246 -45.283 1.00 47.75 96 GLU A N 1
ATOM 751 C CA . GLU A 1 96 ? 2.301 3.371 -46.011 1.00 47.75 96 GLU A CA 1
ATOM 752 C C . GLU A 1 96 ? 2.077 3.886 -47.439 1.00 47.75 96 GLU A C 1
ATOM 754 O O . GLU A 1 96 ? 1.866 5.087 -47.605 1.00 47.75 96 GLU A O 1
ATOM 759 N N . ASP A 1 97 ? 2.000 2.992 -48.437 1.00 38.03 97 ASP A N 1
ATOM 760 C CA . ASP A 1 97 ? 1.048 3.210 -49.532 1.00 38.03 97 ASP A CA 1
ATOM 761 C C . ASP A 1 97 ? 0.535 1.932 -50.244 1.00 38.03 97 ASP A C 1
ATOM 763 O O . ASP A 1 97 ? 1.282 1.012 -50.569 1.00 38.03 97 ASP A O 1
ATOM 767 N N . SER A 1 98 ? -0.791 1.955 -50.429 1.00 44.25 98 SER A N 1
ATOM 768 C CA . SER A 1 98 ? -1.758 1.288 -51.330 1.00 44.25 98 SER A CA 1
ATOM 769 C C . SER A 1 98 ? -1.498 -0.058 -52.051 1.00 44.25 98 SER A C 1
ATOM 771 O O . SER A 1 98 ? -0.598 -0.181 -52.874 1.00 44.25 98 SER A O 1
ATOM 773 N N . ALA A 1 99 ? -2.435 -1.017 -51.890 1.00 42.53 99 ALA A N 1
ATOM 774 C CA . ALA A 1 99 ? -3.398 -1.489 -52.923 1.00 42.53 99 ALA A CA 1
ATOM 775 C C . ALA A 1 99 ? -3.990 -2.886 -52.588 1.00 42.53 99 ALA A C 1
ATOM 777 O O . ALA A 1 99 ? -3.304 -3.776 -52.092 1.00 42.53 99 ALA A O 1
ATOM 778 N N . ARG A 1 100 ? -5.298 -3.076 -52.836 1.00 53.44 100 ARG A N 1
ATOM 779 C CA . ARG A 1 100 ? -6.098 -4.270 -52.479 1.00 53.44 100 ARG A CA 1
ATOM 780 C C . ARG A 1 100 ? -5.941 -5.399 -53.505 1.00 53.44 100 ARG A C 1
ATOM 782 O O . ARG A 1 100 ? -6.265 -5.204 -54.669 1.00 53.44 100 ARG A O 1
ATOM 789 N N . ASP A 1 101 ? -5.588 -6.586 -53.025 1.00 49.25 101 ASP A N 1
ATOM 790 C CA . ASP A 1 101 ? -5.644 -7.881 -53.723 1.00 49.25 101 ASP A CA 1
ATOM 791 C C . ASP A 1 101 ? -6.263 -8.906 -52.723 1.00 49.25 101 ASP A C 1
ATOM 793 O O . ASP A 1 101 ? -6.164 -8.644 -51.520 1.00 49.25 101 ASP A O 1
ATOM 797 N N . PRO A 1 102 ? -6.940 -10.019 -53.091 1.00 50.25 102 PRO A N 1
ATOM 798 C CA . PRO A 1 102 ? -7.549 -10.955 -52.118 1.00 50.25 102 PRO A CA 1
ATOM 799 C C . PRO A 1 102 ? -6.610 -12.067 -51.596 1.00 50.25 102 PRO A C 1
ATOM 801 O O . PRO A 1 102 ? -6.870 -12.667 -50.552 1.00 50.25 102 PRO A O 1
ATOM 804 N N . HIS A 1 103 ? -5.483 -12.326 -52.266 1.00 51.50 103 HIS A N 1
ATOM 805 C CA . HIS A 1 103 ? -4.393 -13.201 -51.790 1.00 51.50 103 HIS A CA 1
ATOM 806 C C . HIS A 1 103 ? -3.473 -12.719 -50.625 1.00 51.50 103 HIS A C 1
ATOM 808 O O . HIS A 1 103 ? -2.759 -13.561 -50.069 1.00 51.50 103 HIS A O 1
ATOM 814 N N . PRO A 1 104 ? -3.451 -11.447 -50.178 1.00 53.38 104 PRO A N 1
ATOM 815 C CA . PRO A 1 104 ? -2.602 -10.948 -49.093 1.00 53.38 104 PRO A CA 1
ATOM 816 C C . PRO A 1 104 ? -3.059 -11.349 -47.692 1.00 53.38 104 PRO A C 1
ATOM 818 O O . PRO A 1 104 ? -2.271 -11.251 -46.761 1.00 53.38 104 PRO A O 1
ATOM 821 N N . LEU A 1 105 ? -4.314 -11.771 -47.497 1.00 53.31 105 LEU A N 1
ATOM 822 C CA . LEU A 1 105 ? -4.874 -11.974 -46.151 1.00 53.31 105 LEU A CA 1
ATOM 823 C C . LEU A 1 105 ? -4.137 -13.059 -45.354 1.00 53.31 105 LEU A C 1
ATOM 825 O O . LEU A 1 105 ? -3.915 -12.880 -44.162 1.00 53.31 105 LEU A O 1
ATOM 829 N N . ARG A 1 106 ? -3.694 -14.141 -46.013 1.00 54.31 106 ARG A N 1
ATOM 830 C CA . ARG A 1 106 ? -2.878 -15.191 -45.375 1.00 54.31 106 ARG A CA 1
ATOM 831 C C . ARG A 1 106 ? -1.478 -14.689 -45.016 1.00 54.31 106 ARG A C 1
ATOM 833 O O . ARG A 1 106 ? -1.070 -14.822 -43.872 1.00 54.31 106 ARG A O 1
ATOM 840 N N . LYS A 1 107 ? -0.802 -14.012 -45.952 1.00 58.62 107 LYS A N 1
ATOM 841 C CA . LYS A 1 107 ? 0.529 -13.420 -45.720 1.00 58.62 107 LYS A CA 1
ATOM 842 C C . LYS A 1 107 ? 0.495 -12.367 -44.608 1.00 58.62 107 LYS A C 1
ATOM 844 O O . LYS A 1 107 ? 1.385 -12.326 -43.774 1.00 58.62 107 LYS A O 1
ATOM 849 N N . ASN A 1 108 ? -0.555 -11.549 -44.557 1.00 61.56 108 ASN A N 1
ATOM 850 C CA . ASN A 1 108 ? -0.756 -10.562 -43.499 1.00 61.56 108 ASN A CA 1
ATOM 851 C C . ASN A 1 108 ? -1.032 -11.208 -42.136 1.00 61.56 108 ASN A C 1
ATOM 853 O O . ASN A 1 108 ? -0.608 -10.650 -41.129 1.00 61.56 108 ASN A O 1
ATOM 857 N N . LEU A 1 109 ? -1.717 -12.358 -42.091 1.00 58.31 109 LEU A N 1
ATOM 858 C CA . LEU A 1 109 ? -1.952 -13.103 -40.853 1.00 58.31 109 LEU A CA 1
ATOM 859 C C . LEU A 1 109 ? -0.643 -13.689 -40.305 1.00 58.31 109 LEU A C 1
ATOM 861 O O . LEU A 1 109 ? -0.353 -13.494 -39.128 1.00 58.31 109 LEU A O 1
ATOM 865 N N . ASP A 1 110 ? 0.176 -14.297 -41.168 1.00 63.41 110 ASP A N 1
ATOM 866 C CA . ASP A 1 110 ? 1.495 -14.833 -40.803 1.00 63.41 110 ASP A CA 1
ATOM 867 C C . ASP A 1 110 ? 2.440 -13.714 -40.321 1.00 63.41 110 ASP A C 1
ATOM 869 O O . ASP A 1 110 ? 3.076 -13.840 -39.276 1.00 63.41 110 ASP A O 1
ATOM 873 N N . LEU A 1 111 ? 2.444 -12.559 -41.003 1.00 67.94 111 LEU A N 1
ATOM 874 C CA . LEU A 1 111 ? 3.174 -11.358 -40.568 1.00 67.94 111 LEU A CA 1
ATOM 875 C C . LEU A 1 111 ? 2.652 -10.800 -39.231 1.00 67.94 111 LEU A C 1
ATOM 877 O O . LEU A 1 111 ? 3.411 -10.197 -38.468 1.00 67.94 111 LEU A O 1
ATOM 881 N N . LEU A 1 112 ? 1.358 -10.959 -38.931 1.00 72.12 112 LEU A N 1
ATOM 882 C CA . LEU A 1 112 ? 0.767 -10.544 -37.656 1.00 72.12 112 LEU A CA 1
ATOM 883 C C . LEU A 1 112 ? 1.193 -11.481 -36.519 1.00 72.12 112 LEU A C 1
ATOM 885 O O . LEU A 1 112 ? 1.493 -11.008 -35.421 1.00 72.12 112 LEU A O 1
ATOM 889 N N . GLU A 1 113 ? 1.222 -12.787 -36.782 1.00 75.75 113 GLU A N 1
ATOM 890 C CA . GLU A 1 113 ? 1.703 -13.824 -35.866 1.00 75.75 113 GLU A CA 1
ATOM 891 C C . GLU A 1 113 ? 3.187 -13.589 -35.539 1.00 75.75 113 GLU A C 1
ATOM 893 O O . GLU A 1 113 ? 3.566 -13.499 -34.372 1.00 75.75 113 GLU A O 1
ATOM 898 N N . GLU A 1 114 ? 4.011 -13.354 -36.561 1.00 77.31 114 GLU A N 1
ATOM 899 C CA . GLU A 1 114 ? 5.440 -13.061 -36.426 1.00 77.31 114 GLU A CA 1
ATOM 900 C C . GLU A 1 114 ? 5.689 -11.774 -35.620 1.00 77.31 114 GLU A C 1
ATOM 902 O O . GLU A 1 114 ? 6.454 -11.774 -34.650 1.00 77.31 114 GLU A O 1
ATOM 907 N N . LYS A 1 115 ? 4.961 -10.688 -35.925 1.00 84.38 115 LYS A N 1
ATOM 908 C CA . LYS A 1 115 ? 5.025 -9.431 -35.156 1.00 84.38 115 LYS A CA 1
ATOM 909 C C . LYS A 1 115 ? 4.581 -9.608 -33.704 1.00 84.38 115 LYS A C 1
ATOM 911 O O . LYS A 1 115 ? 5.138 -8.960 -32.815 1.00 84.38 115 LYS A O 1
ATOM 916 N N . ARG A 1 116 ? 3.591 -10.466 -33.433 1.00 84.44 116 ARG A N 1
ATOM 917 C CA . ARG A 1 116 ? 3.153 -10.793 -32.064 1.00 84.44 116 ARG A CA 1
ATOM 918 C C . ARG A 1 116 ? 4.224 -11.570 -31.309 1.00 84.44 116 ARG A C 1
ATOM 920 O O . ARG A 1 116 ? 4.471 -11.249 -30.147 1.00 84.44 116 ARG A O 1
ATOM 927 N N . VAL A 1 117 ? 4.869 -12.544 -31.949 1.00 87.06 117 VAL A N 1
ATOM 928 C CA . VAL A 1 117 ? 5.959 -13.329 -31.353 1.00 87.06 117 VAL A CA 1
ATOM 929 C C . VAL A 1 117 ? 7.160 -12.437 -31.042 1.00 87.06 117 VAL A C 1
ATOM 931 O O . VAL A 1 117 ? 7.678 -12.490 -29.927 1.00 87.06 117 VAL A O 1
ATOM 934 N N . ASP A 1 118 ? 7.559 -11.555 -31.959 1.00 84.50 118 ASP A N 1
ATOM 935 C CA . ASP A 1 118 ? 8.660 -10.616 -31.724 1.00 84.50 118 ASP A CA 1
ATOM 936 C C . ASP A 1 118 ? 8.315 -9.594 -30.623 1.00 84.50 118 ASP A C 1
ATOM 938 O O . ASP A 1 118 ? 9.084 -9.391 -29.680 1.00 84.50 118 ASP A O 1
ATOM 942 N N . ALA A 1 119 ? 7.106 -9.019 -30.639 1.00 85.69 119 ALA A N 1
ATOM 943 C CA . ALA A 1 119 ? 6.637 -8.150 -29.558 1.00 85.69 119 ALA A CA 1
ATOM 944 C C . ALA A 1 119 ? 6.625 -8.872 -28.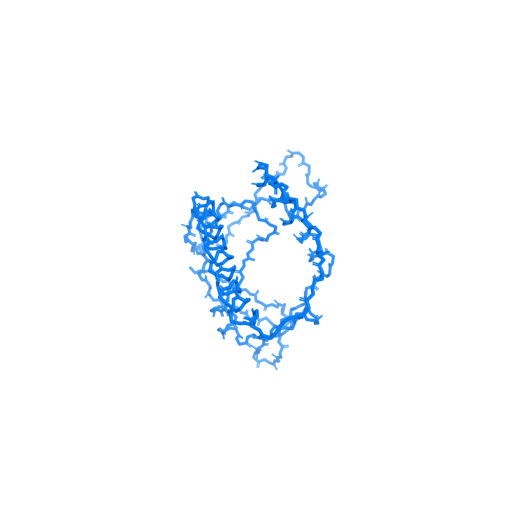198 1.00 85.69 119 ALA A C 1
ATOM 946 O O . ALA A 1 119 ? 7.034 -8.300 -27.182 1.00 85.69 119 ALA A O 1
ATOM 947 N N . TYR A 1 120 ? 6.205 -10.139 -28.174 1.00 90.31 120 TYR A N 1
ATOM 948 C CA . TYR A 1 120 ? 6.215 -10.977 -26.979 1.00 90.31 120 TYR A CA 1
ATOM 949 C C . TYR A 1 120 ? 7.641 -11.249 -26.486 1.00 90.31 120 TYR A C 1
ATOM 951 O O . TYR A 1 120 ? 7.918 -11.079 -25.296 1.00 90.31 120 TYR A O 1
ATOM 959 N N . LEU A 1 121 ? 8.568 -11.602 -27.380 1.00 90.19 121 LEU A N 1
ATOM 960 C CA . LEU A 1 121 ? 9.978 -11.827 -27.055 1.00 90.19 121 LEU A CA 1
ATOM 961 C C . LEU A 1 121 ? 10.637 -10.560 -26.508 1.00 90.19 121 LEU A C 1
ATOM 963 O O . LEU A 1 121 ? 11.318 -10.624 -25.482 1.00 90.19 121 LEU A O 1
ATOM 967 N N . ARG A 1 122 ? 10.374 -9.398 -27.114 1.00 88.06 122 ARG A N 1
ATOM 968 C CA . ARG A 1 122 ? 10.844 -8.093 -26.624 1.00 88.06 122 ARG A CA 1
ATOM 969 C C . ARG A 1 122 ? 10.281 -7.773 -25.244 1.00 88.06 122 ARG A C 1
ATOM 971 O O . ARG A 1 122 ? 11.037 -7.390 -24.350 1.00 88.06 122 ARG A O 1
ATOM 978 N N . ALA A 1 123 ? 8.980 -7.970 -25.029 1.00 88.06 123 ALA A N 1
ATOM 979 C CA . ALA A 1 123 ? 8.346 -7.757 -23.729 1.00 88.06 123 ALA A CA 1
ATOM 980 C C . ALA A 1 123 ? 8.911 -8.703 -22.655 1.00 88.06 123 ALA A C 1
ATOM 982 O O . ALA A 1 123 ? 9.152 -8.290 -21.517 1.00 88.06 123 ALA A O 1
ATOM 983 N N . LEU A 1 124 ? 9.176 -9.960 -23.013 1.00 88.19 124 LEU A N 1
ATOM 984 C CA . LEU A 1 124 ? 9.742 -10.965 -22.118 1.00 88.19 124 LEU A CA 1
ATOM 985 C C . LEU A 1 124 ? 11.212 -10.668 -21.793 1.00 88.19 124 LEU A C 1
ATOM 987 O O . LEU A 1 124 ? 11.611 -10.764 -20.629 1.00 88.19 124 LEU A O 1
ATOM 991 N N . ALA A 1 125 ? 12.004 -10.249 -22.782 1.00 88.25 125 ALA A N 1
ATOM 992 C CA . ALA A 1 125 ? 13.379 -9.793 -22.597 1.00 88.25 125 ALA A CA 1
ATOM 993 C C . ALA A 1 125 ? 13.433 -8.551 -21.696 1.00 88.25 125 ALA A C 1
ATOM 995 O O . ALA A 1 125 ? 14.167 -8.541 -20.705 1.00 88.25 125 ALA A O 1
ATOM 996 N N . TYR A 1 126 ? 12.581 -7.557 -21.962 1.00 83.31 126 TYR A N 1
ATOM 997 C CA . TYR A 1 126 ? 12.423 -6.375 -21.116 1.00 83.31 126 TYR A CA 1
ATOM 998 C C . TYR A 1 126 ? 12.067 -6.763 -19.677 1.00 83.31 126 TYR A C 1
ATOM 1000 O O . TYR A 1 126 ? 12.731 -6.328 -18.733 1.00 83.31 126 TYR A O 1
ATOM 1008 N N . ARG A 1 127 ? 11.087 -7.659 -19.497 1.00 86.25 127 ARG A N 1
ATOM 1009 C CA . ARG A 1 127 ? 10.695 -8.161 -18.175 1.00 86.25 127 ARG A CA 1
ATOM 1010 C C . ARG A 1 127 ? 11.870 -8.822 -17.463 1.00 86.25 127 ARG A C 1
ATOM 1012 O O . ARG A 1 127 ? 12.117 -8.506 -16.308 1.00 86.25 127 ARG A O 1
ATOM 1019 N N . ARG A 1 128 ? 12.631 -9.693 -18.137 1.00 85.44 128 ARG A N 1
ATOM 1020 C CA . ARG A 1 128 ? 13.813 -10.355 -17.553 1.00 85.44 128 ARG A CA 1
ATOM 1021 C C . ARG A 1 128 ? 14.860 -9.346 -17.081 1.00 85.44 128 ARG A C 1
ATOM 1023 O O . ARG A 1 128 ? 15.362 -9.490 -15.966 1.00 85.44 128 ARG A O 1
ATOM 1030 N N . VAL A 1 129 ? 15.177 -8.337 -17.894 1.00 78.56 129 VAL A N 1
ATOM 1031 C CA . VAL A 1 129 ? 16.156 -7.294 -17.543 1.00 78.56 129 VAL A CA 1
ATOM 1032 C C . VAL A 1 129 ? 15.672 -6.487 -16.340 1.00 78.56 129 VAL A C 1
ATOM 1034 O O . VAL A 1 129 ? 16.390 -6.374 -15.348 1.00 78.56 129 VAL A O 1
ATOM 1037 N N . VAL A 1 130 ? 14.431 -5.997 -16.371 1.00 74.38 130 VAL A N 1
ATOM 1038 C CA . VAL A 1 130 ? 13.858 -5.204 -15.274 1.00 74.38 130 VAL A CA 1
ATOM 1039 C C . VAL A 1 130 ? 13.726 -6.025 -13.990 1.00 74.38 130 VAL A C 1
ATOM 1041 O O . VAL A 1 130 ? 14.051 -5.522 -12.918 1.00 74.38 130 VAL A O 1
ATOM 1044 N N . THR A 1 131 ? 13.330 -7.299 -14.068 1.00 77.50 131 THR A N 1
ATOM 1045 C CA . THR A 1 131 ? 13.259 -8.188 -12.900 1.00 77.50 131 THR A CA 1
ATOM 1046 C C . THR A 1 131 ? 14.638 -8.427 -12.289 1.00 77.50 131 THR A C 1
ATOM 1048 O O . THR A 1 131 ? 14.768 -8.349 -11.072 1.00 77.50 131 THR A O 1
ATOM 1051 N N . LYS A 1 132 ? 15.687 -8.652 -13.092 1.00 77.88 132 LYS A N 1
ATOM 1052 C CA . LYS A 1 132 ? 17.066 -8.759 -12.577 1.00 77.88 132 LYS A CA 1
ATOM 1053 C C . LYS A 1 132 ? 17.526 -7.448 -11.927 1.00 77.88 132 LYS A C 1
ATOM 1055 O O . LYS A 1 132 ? 18.113 -7.460 -10.844 1.00 77.88 132 LYS A O 1
ATOM 1060 N N . LEU A 1 133 ? 17.216 -6.309 -12.550 1.00 72.31 133 LEU A N 1
ATOM 1061 C CA . LEU A 1 133 ? 17.532 -4.982 -12.015 1.00 72.31 133 LEU A CA 1
ATOM 1062 C C . LEU A 1 133 ? 16.803 -4.685 -10.697 1.00 72.31 133 LEU A C 1
ATOM 1064 O O . LEU A 1 133 ? 17.385 -4.092 -9.795 1.00 72.31 133 LEU A O 1
ATOM 1068 N N . TYR A 1 134 ? 15.556 -5.118 -10.560 1.00 70.38 134 TYR A N 1
ATOM 1069 C CA . TYR A 1 134 ? 14.799 -4.971 -9.325 1.00 70.38 134 TYR A CA 1
ATOM 1070 C C . TYR A 1 134 ? 15.317 -5.935 -8.249 1.00 70.38 134 TYR A C 1
ATOM 1072 O O . TYR A 1 134 ? 15.727 -5.501 -7.174 1.00 70.38 134 TYR A O 1
ATOM 1080 N N . ASN A 1 135 ? 15.409 -7.229 -8.561 1.00 77.88 135 ASN A N 1
ATOM 1081 C CA . ASN A 1 135 ? 15.772 -8.270 -7.600 1.00 77.88 135 ASN A CA 1
ATOM 1082 C C . ASN A 1 135 ? 17.195 -8.117 -7.044 1.00 77.88 135 ASN A C 1
ATOM 1084 O O . ASN A 1 135 ? 17.388 -8.392 -5.869 1.00 77.88 135 ASN A O 1
ATOM 1088 N N . HIS A 1 136 ? 18.184 -7.637 -7.816 1.00 72.12 136 HIS A N 1
ATOM 1089 C CA . HIS A 1 136 ? 19.530 -7.422 -7.248 1.00 72.12 136 HIS A CA 1
ATOM 1090 C C . HIS A 1 136 ? 19.581 -6.273 -6.226 1.00 72.12 136 HIS A C 1
ATOM 1092 O O . HIS A 1 136 ? 20.510 -6.207 -5.420 1.00 72.12 136 HIS A O 1
ATOM 1098 N N . ARG A 1 137 ? 18.603 -5.355 -6.258 1.00 66.00 137 ARG A N 1
ATOM 1099 C CA . ARG A 1 137 ? 18.506 -4.201 -5.343 1.00 66.00 137 ARG A CA 1
ATOM 1100 C C . ARG A 1 137 ? 17.559 -4.456 -4.184 1.00 66.00 137 ARG A C 1
ATOM 1102 O O . ARG A 1 137 ? 17.668 -3.816 -3.143 1.00 66.00 137 ARG A O 1
ATOM 1109 N N . VAL A 1 138 ? 16.639 -5.396 -4.353 1.00 69.38 138 VAL A N 1
ATOM 1110 C CA . VAL A 1 138 ? 15.743 -5.842 -3.299 1.00 69.38 138 VAL A CA 1
ATOM 1111 C C . VAL A 1 138 ? 16.465 -6.879 -2.452 1.00 69.38 138 VAL A C 1
ATOM 1113 O O . VAL A 1 138 ? 16.742 -7.984 -2.898 1.00 69.38 138 VAL A O 1
ATOM 1116 N N . ARG A 1 139 ? 16.760 -6.518 -1.202 1.00 73.25 139 ARG A N 1
ATOM 1117 C CA . ARG A 1 139 ? 17.199 -7.454 -0.160 1.00 73.25 139 ARG A CA 1
ATOM 1118 C C . ARG A 1 139 ? 16.054 -7.632 0.837 1.00 73.25 139 ARG A C 1
ATOM 1120 O O . ARG A 1 139 ? 15.945 -6.796 1.734 1.00 73.25 139 ARG A O 1
ATOM 1127 N N . PRO A 1 140 ? 15.184 -8.644 0.654 1.00 72.12 140 PRO A N 1
ATOM 1128 C CA . PRO A 1 140 ? 14.076 -8.917 1.557 1.00 72.12 140 PRO A CA 1
ATOM 1129 C C . PRO A 1 140 ? 14.590 -9.174 2.970 1.00 72.12 140 PRO A C 1
ATOM 1131 O O . PRO A 1 140 ? 15.383 -10.090 3.178 1.00 72.12 140 PRO A O 1
ATOM 1134 N N . GLN A 1 141 ? 14.123 -8.401 3.944 1.00 77.69 141 GLN A N 1
ATOM 1135 C CA . GLN A 1 141 ? 14.357 -8.689 5.357 1.00 77.69 141 GLN A CA 1
ATOM 1136 C C . GLN A 1 141 ? 13.017 -8.815 6.078 1.00 77.69 141 GLN A C 1
ATOM 1138 O O . GLN A 1 141 ? 12.148 -7.961 5.926 1.00 77.69 141 GLN A O 1
ATOM 1143 N N . HIS A 1 142 ? 12.831 -9.892 6.837 1.00 77.69 142 HIS A N 1
ATOM 1144 C CA . HIS A 1 142 ? 11.632 -10.071 7.654 1.00 77.69 142 HIS A CA 1
ATOM 1145 C C . HIS A 1 142 ? 11.744 -9.234 8.924 1.00 77.69 142 HIS A C 1
ATOM 1147 O O . HIS A 1 142 ? 12.829 -9.148 9.493 1.00 77.69 142 HIS A O 1
ATOM 1153 N N . VAL A 1 143 ? 10.623 -8.659 9.363 1.00 77.25 143 VAL A N 1
ATOM 1154 C CA . VAL A 1 143 ? 10.567 -7.827 10.573 1.00 77.25 143 VAL A CA 1
ATOM 1155 C C . VAL A 1 143 ? 9.574 -8.397 11.586 1.00 77.25 143 VAL A C 1
ATOM 1157 O O . VAL A 1 143 ? 8.475 -8.879 11.254 1.00 77.25 143 VAL A O 1
ATOM 1160 N N . LYS A 1 144 ? 9.979 -8.363 12.848 1.00 76.69 144 LYS A N 1
ATOM 1161 C CA . LYS A 1 144 ? 9.211 -8.713 14.037 1.00 76.69 144 LYS A CA 1
ATOM 1162 C C . LYS A 1 144 ? 9.093 -7.485 14.941 1.00 76.69 144 LYS A C 1
ATOM 1164 O O . LYS A 1 144 ? 9.834 -6.522 14.803 1.00 76.69 144 LYS A O 1
ATOM 1169 N N . MET A 1 145 ? 8.102 -7.518 15.824 1.00 76.62 145 MET A N 1
ATOM 1170 C CA . MET A 1 145 ? 7.940 -6.492 16.852 1.00 76.62 145 MET A CA 1
ATOM 1171 C C . MET A 1 145 ? 9.217 -6.420 17.705 1.00 76.62 145 MET A C 1
ATOM 1173 O O . MET A 1 145 ? 9.740 -7.473 18.076 1.00 76.62 145 MET A O 1
ATOM 1177 N N . GLY A 1 146 ? 9.717 -5.211 17.965 1.00 72.56 146 GLY A N 1
ATOM 1178 C CA . GLY A 1 146 ? 10.993 -4.966 18.647 1.00 72.56 146 GLY A CA 1
ATOM 1179 C C . GLY A 1 146 ? 12.222 -4.855 17.733 1.00 72.56 146 GLY A C 1
ATOM 1180 O O . GLY A 1 146 ? 13.287 -4.459 18.206 1.00 72.56 146 GLY A O 1
ATOM 1181 N N . ASP A 1 147 ? 12.105 -5.151 16.435 1.00 75.31 147 ASP A N 1
ATOM 1182 C CA . ASP A 1 147 ? 13.197 -4.932 15.483 1.00 75.31 147 ASP A CA 1
ATOM 1183 C C . ASP A 1 147 ? 13.345 -3.431 15.165 1.00 75.31 147 ASP A C 1
ATOM 1185 O O . ASP A 1 147 ? 12.378 -2.740 14.834 1.00 75.31 147 ASP A O 1
ATOM 1189 N N . LEU A 1 148 ? 14.579 -2.920 15.197 1.00 67.69 148 LEU A N 1
ATOM 1190 C CA . LEU A 1 148 ? 14.871 -1.528 14.848 1.00 67.69 148 LEU A CA 1
ATOM 1191 C C . LEU A 1 148 ? 14.836 -1.333 13.325 1.00 67.69 148 LEU A C 1
ATOM 1193 O O . LEU A 1 148 ? 15.647 -1.903 12.590 1.00 67.69 148 LEU A O 1
ATOM 1197 N N . VAL A 1 149 ? 13.923 -0.484 12.845 1.00 65.94 149 VAL A N 1
ATOM 1198 C CA . VAL A 1 149 ? 13.801 -0.130 11.424 1.00 65.94 149 VAL A CA 1
ATOM 1199 C C . VAL A 1 149 ? 14.089 1.355 11.244 1.00 65.94 149 VAL A C 1
ATOM 1201 O O . VAL A 1 149 ? 13.347 2.207 11.719 1.00 65.94 149 VAL A O 1
ATOM 1204 N N . LEU A 1 150 ? 15.162 1.674 10.516 1.00 60.88 150 LEU A N 1
ATOM 1205 C CA . LEU A 1 150 ? 15.516 3.058 10.211 1.00 60.88 150 LEU A CA 1
ATOM 1206 C C . LEU A 1 150 ? 14.480 3.674 9.254 1.00 60.88 150 LEU A C 1
ATOM 1208 O O . LEU A 1 150 ? 14.428 3.317 8.073 1.00 60.88 150 LEU A O 1
ATOM 1212 N N . ARG A 1 151 ? 13.682 4.622 9.753 1.00 59.03 151 ARG A N 1
ATOM 1213 C CA . ARG A 1 151 ? 12.745 5.426 8.957 1.00 59.03 151 ARG A CA 1
ATOM 1214 C C . ARG A 1 151 ? 13.408 6.744 8.550 1.00 59.03 151 ARG A C 1
ATOM 1216 O O . ARG A 1 151 ? 13.875 7.495 9.397 1.00 59.03 151 ARG A O 1
ATOM 1223 N N . LYS A 1 152 ? 13.462 7.033 7.247 1.00 56.59 152 LYS A N 1
ATOM 1224 C CA . LYS A 1 152 ? 14.096 8.251 6.718 1.00 56.59 152 LYS A CA 1
ATOM 1225 C C . LYS A 1 152 ? 13.129 9.443 6.800 1.00 56.59 152 LYS A C 1
ATOM 1227 O O . LYS A 1 152 ? 12.160 9.484 6.046 1.00 56.59 152 LYS A O 1
ATOM 1232 N N . ILE A 1 153 ? 13.421 10.418 7.666 1.00 50.22 153 ILE A N 1
ATOM 1233 C CA . ILE A 1 153 ? 12.534 11.566 7.968 1.00 50.22 153 ILE A CA 1
ATOM 1234 C C . ILE A 1 153 ? 12.271 12.480 6.759 1.00 50.22 153 ILE A C 1
ATOM 1236 O O . ILE A 1 153 ? 11.199 13.068 6.659 1.00 50.22 153 ILE A O 1
ATOM 1240 N N . GLU A 1 154 ? 13.190 12.534 5.790 1.00 52.03 154 GLU A N 1
ATOM 1241 C CA . GLU A 1 154 ? 13.067 13.356 4.570 1.00 52.03 154 GLU A CA 1
ATOM 1242 C C . GLU A 1 154 ? 11.793 13.085 3.745 1.00 52.03 154 GLU A C 1
ATOM 1244 O O . GLU A 1 154 ? 11.389 13.930 2.952 1.00 52.03 154 GLU A O 1
ATOM 1249 N N . VAL A 1 155 ? 11.176 11.907 3.897 1.00 48.50 155 VAL A N 1
ATOM 1250 C CA . VAL A 1 155 ? 9.938 11.531 3.189 1.00 48.50 155 VAL A CA 1
ATOM 1251 C C . VAL A 1 155 ? 8.684 11.923 3.982 1.00 48.50 155 VAL A C 1
ATOM 1253 O O . VAL A 1 155 ? 7.618 12.073 3.397 1.00 48.50 155 VAL A O 1
ATOM 1256 N N . SER A 1 156 ? 8.797 12.095 5.301 1.00 40.41 156 SER A N 1
ATOM 1257 C CA . SER A 1 156 ? 7.682 12.377 6.216 1.00 40.41 156 SER A CA 1
ATOM 1258 C C . SER A 1 156 ? 7.570 13.841 6.652 1.00 40.41 156 SER A C 1
ATOM 1260 O O . SER A 1 156 ? 6.479 14.252 7.024 1.00 40.41 156 SER A O 1
ATOM 1262 N N . ASP A 1 157 ? 8.647 14.628 6.571 1.00 47.44 157 ASP A N 1
ATOM 1263 C CA . ASP A 1 157 ? 8.618 16.088 6.741 1.00 47.44 157 ASP A CA 1
ATOM 1264 C C . ASP A 1 157 ? 9.494 16.766 5.666 1.00 47.44 157 ASP A C 1
ATOM 1266 O O . ASP A 1 157 ? 10.703 16.950 5.857 1.00 47.44 157 ASP A O 1
ATOM 1270 N N . PRO A 1 158 ? 8.908 17.150 4.516 1.00 52.38 158 PRO A N 1
ATOM 1271 C CA . PRO A 1 158 ? 9.626 17.858 3.458 1.00 52.38 158 PRO A CA 1
ATOM 1272 C C . PRO A 1 158 ? 10.133 19.247 3.878 1.00 52.38 158 PRO A C 1
ATOM 1274 O O . PRO A 1 158 ? 10.979 19.810 3.183 1.00 52.38 158 PRO A O 1
ATOM 1277 N N . ALA A 1 159 ? 9.616 19.817 4.974 1.00 51.91 159 ALA A N 1
ATOM 1278 C CA . ALA A 1 159 ? 9.866 21.196 5.385 1.00 51.91 159 ALA A CA 1
ATOM 1279 C C . ALA A 1 159 ? 11.054 21.358 6.348 1.00 51.91 159 ALA A C 1
ATOM 1281 O O . ALA A 1 159 ? 11.414 22.494 6.652 1.00 51.91 159 ALA A O 1
ATOM 1282 N N . ARG A 1 160 ? 11.695 20.266 6.806 1.00 54.47 160 ARG A N 1
ATOM 1283 C CA . ARG A 1 160 ? 12.762 20.306 7.835 1.00 54.47 160 ARG A CA 1
ATOM 1284 C C . ARG A 1 160 ? 12.362 21.196 9.021 1.00 54.47 160 ARG A C 1
ATOM 1286 O O . ARG A 1 160 ? 13.135 22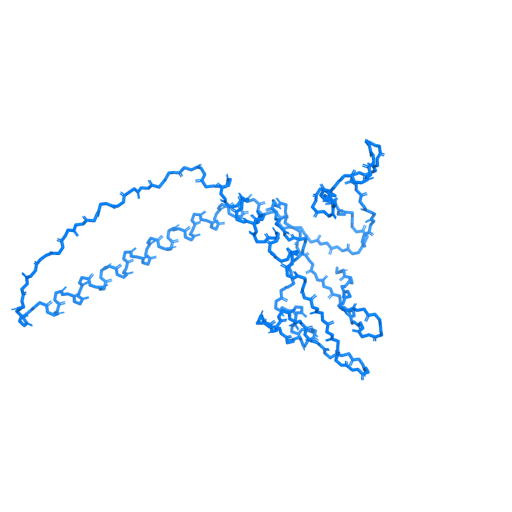.051 9.452 1.00 54.47 160 ARG A O 1
ATOM 1293 N N . SER A 1 161 ? 11.151 21.008 9.542 1.00 53.25 161 SER A N 1
ATOM 1294 C CA . SER A 1 161 ? 10.650 21.809 10.669 1.00 53.25 161 SER A CA 1
ATOM 1295 C C . SER A 1 161 ? 11.465 21.595 11.955 1.00 53.25 161 SER A C 1
ATOM 1297 O O . SER A 1 161 ? 11.459 22.431 12.856 1.00 53.25 161 SER A O 1
ATOM 1299 N N . HIS A 1 162 ? 12.243 20.514 12.008 1.00 55.47 162 HIS A N 1
ATOM 1300 C CA . HIS A 1 162 ? 13.169 20.213 13.083 1.00 55.47 162 HIS A CA 1
ATOM 1301 C C . HIS A 1 162 ? 14.601 20.652 12.730 1.00 55.47 162 HIS A C 1
ATOM 1303 O O . HIS A 1 162 ? 15.172 20.242 11.718 1.00 55.47 162 HIS A O 1
ATOM 1309 N N . GLY A 1 163 ? 15.180 21.510 13.577 1.00 55.19 163 GLY A N 1
ATOM 1310 C CA . GLY A 1 163 ? 16.520 22.075 13.404 1.00 55.19 163 GLY A CA 1
ATOM 1311 C C . GLY A 1 163 ? 17.646 21.035 13.291 1.00 55.19 163 GLY A C 1
ATOM 1312 O O . GLY A 1 163 ? 17.465 19.841 13.510 1.00 55.19 163 GLY A O 1
ATOM 1313 N N . LYS A 1 164 ? 18.858 21.519 12.989 1.00 51.03 164 LYS A N 1
ATOM 1314 C CA . LYS A 1 164 ? 20.078 20.761 12.622 1.00 51.03 164 LYS A CA 1
ATOM 1315 C C . LYS A 1 164 ? 20.528 19.654 13.605 1.00 51.03 164 LYS A C 1
ATOM 1317 O O . LYS A 1 164 ? 21.437 18.902 13.270 1.00 51.03 164 LYS A O 1
ATOM 1322 N N . LEU A 1 165 ? 19.924 19.570 14.792 1.00 53.19 165 LEU A N 1
ATOM 1323 C CA . LEU A 1 165 ? 20.262 18.639 15.877 1.00 53.19 165 LEU A CA 1
ATOM 1324 C C . LEU A 1 165 ? 19.143 17.646 16.221 1.00 53.19 165 LEU A C 1
ATOM 1326 O O . LEU A 1 165 ? 19.285 16.876 17.168 1.00 53.19 165 LEU A O 1
ATOM 1330 N N . ALA A 1 166 ? 18.029 17.653 15.492 1.00 51.06 166 ALA A N 1
ATOM 1331 C CA . ALA A 1 166 ? 16.993 16.663 15.728 1.00 51.06 166 ALA A CA 1
ATOM 1332 C C . ALA A 1 166 ? 17.445 15.268 15.261 1.00 51.06 166 ALA A C 1
ATOM 1334 O O . ALA A 1 166 ? 18.134 15.160 14.238 1.00 51.06 166 ALA A O 1
ATOM 1335 N N . PRO A 1 167 ? 17.060 14.194 15.975 1.00 50.81 167 PRO A N 1
ATOM 1336 C CA . PRO A 1 167 ? 17.335 12.834 15.538 1.00 50.81 167 PRO A CA 1
ATOM 1337 C C . PRO A 1 167 ? 16.772 12.617 14.133 1.00 50.81 167 PRO A C 1
ATOM 1339 O O . PRO A 1 167 ? 15.625 12.952 13.858 1.00 50.81 167 PRO A O 1
ATOM 1342 N N . ASN A 1 168 ? 17.567 12.040 13.234 1.00 50.88 168 ASN A N 1
ATOM 1343 C CA . ASN A 1 168 ? 17.119 11.671 11.887 1.00 50.88 168 ASN A CA 1
ATOM 1344 C C . ASN A 1 168 ? 16.376 10.318 11.855 1.00 50.88 168 ASN A C 1
ATOM 1346 O O . ASN A 1 168 ? 16.201 9.740 10.779 1.00 50.88 168 ASN A O 1
ATOM 1350 N N . TRP A 1 169 ? 15.982 9.814 13.025 1.00 51.72 169 TRP A N 1
ATOM 1351 C CA . TRP A 1 169 ? 15.360 8.518 13.256 1.00 51.72 169 TRP A CA 1
ATOM 1352 C C . TRP A 1 169 ? 14.154 8.671 14.195 1.00 51.72 169 TRP A C 1
ATOM 1354 O O . TRP A 1 169 ? 14.141 9.536 15.065 1.00 51.72 169 TRP A O 1
ATOM 1364 N N . GLU A 1 170 ? 13.147 7.817 14.022 1.00 46.25 170 GLU A N 1
ATOM 1365 C CA . GLU A 1 170 ? 11.979 7.694 14.904 1.00 46.25 170 GLU A CA 1
ATOM 1366 C C . GLU A 1 170 ? 11.997 6.284 15.531 1.00 46.25 170 GLU A C 1
ATOM 1368 O O . GLU A 1 170 ? 12.532 5.360 14.915 1.00 46.25 170 GLU A O 1
ATOM 1373 N N . GLY A 1 171 ? 11.523 6.161 16.779 1.00 51.97 171 GLY A N 1
ATOM 1374 C CA . GLY A 1 171 ? 11.721 5.013 17.684 1.00 51.97 171 GLY A CA 1
ATOM 1375 C C . GLY A 1 171 ? 11.108 3.658 17.256 1.00 51.97 171 GLY A C 1
ATOM 1376 O O . GLY A 1 171 ? 10.590 3.529 16.150 1.00 51.97 171 GLY A O 1
ATOM 1377 N N . PRO A 1 172 ? 11.207 2.619 18.114 1.00 50.84 172 PRO A N 1
ATOM 1378 C CA . PRO A 1 172 ? 10.947 1.217 17.753 1.00 50.84 172 PRO A CA 1
ATOM 1379 C C . PRO A 1 172 ? 9.476 0.912 17.411 1.00 50.84 172 PRO A C 1
ATOM 1381 O O . PRO A 1 172 ? 8.571 1.582 17.906 1.00 50.84 172 PRO A O 1
ATOM 1384 N N . TYR A 1 173 ? 9.262 -0.136 16.597 1.00 49.78 173 TYR A N 1
ATOM 1385 C CA . TYR A 1 173 ? 7.948 -0.682 16.206 1.00 49.78 173 TYR A CA 1
ATOM 1386 C C . TYR A 1 173 ? 7.531 -1.912 17.024 1.00 49.78 173 TYR A C 1
ATOM 1388 O O . TYR A 1 173 ? 8.396 -2.774 17.313 1.00 49.78 173 TYR A O 1
#

Foldseek 3Di:
DDWDWDADPPQIDIDDDKDWDWPDDALDPDDDDPVNCVVQVWDADPPQQWIWGDDPVGIGIDHDDPVSVVVRVVSRVVSVVVVCPDDDDDDDDDDDDDDDDPVCPVVVVVVVVVVVVVVVVVVVVVVVVVVVVRVVRTDIDIDDFPDDDFDACCSVDVPCPDDPPDDRGDDGD